Protein AF-A0ABD6TT65-F1 (afdb_monomer)

Structure (mmCIF, N/CA/C/O backbone):
data_AF-A0ABD6TT65-F1
#
_entry.id   AF-A0ABD6TT65-F1
#
loop_
_atom_site.group_PDB
_atom_site.id
_atom_site.type_symbol
_atom_site.label_atom_id
_atom_site.label_alt_id
_atom_site.label_comp_id
_atom_site.label_asym_id
_atom_site.label_entity_id
_atom_site.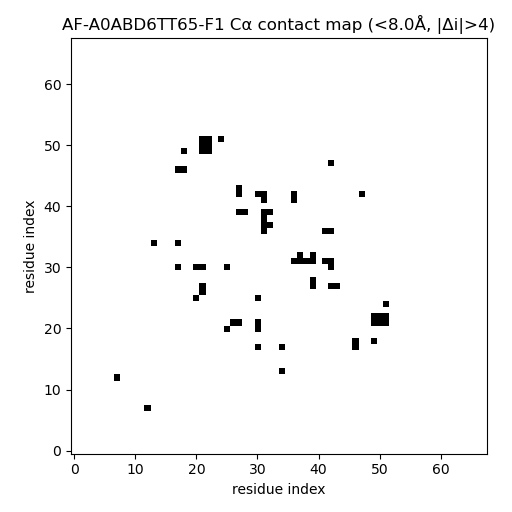label_seq_id
_atom_site.pdbx_PDB_ins_code
_atom_site.Cartn_x
_atom_site.Cartn_y
_atom_site.Cartn_z
_atom_site.occupancy
_atom_site.B_iso_or_equiv
_atom_site.auth_seq_id
_atom_site.auth_comp_id
_atom_site.auth_asym_id
_atom_site.auth_atom_id
_atom_site.pdbx_PDB_model_num
ATOM 1 N N . MET A 1 1 ? -6.990 -11.399 -32.105 1.00 56.62 1 MET A N 1
ATOM 2 C CA . MET A 1 1 ? -7.333 -9.981 -31.854 1.00 56.62 1 MET A CA 1
ATOM 3 C C . MET A 1 1 ? -6.462 -9.464 -30.727 1.00 56.62 1 MET A C 1
ATOM 5 O O . MET A 1 1 ? -6.440 -10.087 -29.674 1.00 56.62 1 MET A O 1
ATOM 9 N N . ARG A 1 2 ? -5.740 -8.359 -30.932 1.00 61.72 2 ARG A N 1
ATOM 10 C CA . ARG A 1 2 ? -5.251 -7.569 -29.797 1.00 61.72 2 ARG A CA 1
ATOM 11 C C . ARG A 1 2 ? -6.436 -6.746 -29.306 1.00 61.72 2 ARG A C 1
ATOM 13 O O . ARG A 1 2 ? -7.039 -6.028 -30.096 1.00 61.72 2 ARG A O 1
ATOM 20 N N . VAL A 1 3 ? -6.806 -6.922 -28.044 1.00 77.81 3 VAL A N 1
ATOM 21 C CA . VAL A 1 3 ? -7.796 -6.066 -27.382 1.00 77.81 3 VAL A CA 1
ATOM 22 C C . VAL A 1 3 ? -7.192 -4.661 -27.377 1.00 77.81 3 VAL A C 1
ATOM 24 O O . VAL A 1 3 ? -6.017 -4.543 -27.036 1.00 77.81 3 VAL A O 1
ATOM 27 N N . GLY A 1 4 ? -7.918 -3.637 -27.836 1.00 87.44 4 GLY A 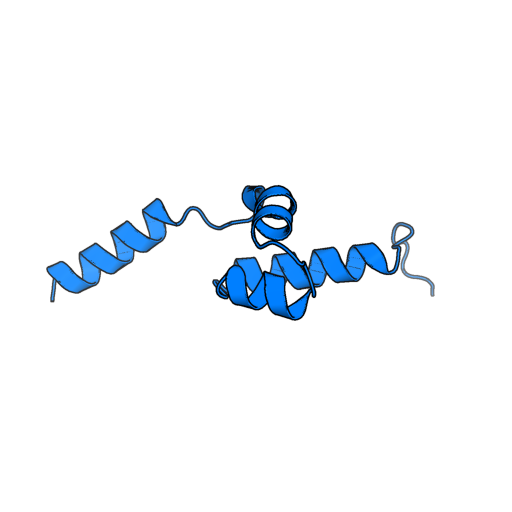N 1
ATOM 28 C CA . GLY A 1 4 ? -7.425 -2.265 -28.060 1.00 87.44 4 GLY A CA 1
ATOM 29 C C . GLY A 1 4 ? -7.065 -1.502 -26.781 1.00 87.44 4 GLY A C 1
ATOM 30 O O . GLY A 1 4 ? -7.570 -0.412 -26.542 1.00 87.44 4 GLY A O 1
ATOM 31 N N . LEU A 1 5 ? -6.241 -2.106 -25.931 1.00 83.62 5 LEU A N 1
ATOM 32 C CA . LEU A 1 5 ? -5.804 -1.580 -24.652 1.00 83.62 5 LEU A CA 1
ATOM 33 C C . LEU A 1 5 ? -4.582 -0.671 -24.832 1.00 83.62 5 LEU A C 1
ATOM 35 O O . LEU A 1 5 ? -3.786 -0.879 -25.756 1.00 83.62 5 LEU A O 1
ATOM 39 N N . PRO A 1 6 ? -4.405 0.313 -23.933 1.00 84.50 6 PRO A N 1
ATOM 40 C CA . PRO A 1 6 ? -3.179 1.098 -23.875 1.00 84.50 6 PRO A CA 1
ATOM 41 C C . PRO A 1 6 ? -1.967 0.190 -23.634 1.00 84.50 6 PRO A C 1
ATOM 43 O O . PRO A 1 6 ? -2.099 -0.937 -23.151 1.00 84.50 6 PRO 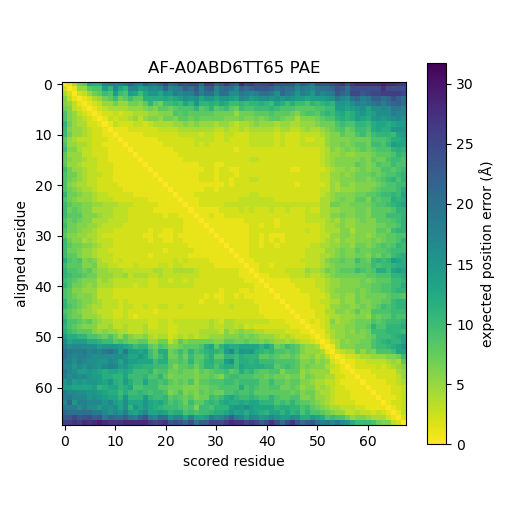A O 1
ATOM 46 N N . GLN A 1 7 ? -0.765 0.673 -23.955 1.00 87.50 7 GLN A N 1
ATOM 47 C CA . GLN A 1 7 ? 0.443 -0.069 -23.602 1.00 87.50 7 GLN A CA 1
ATOM 48 C C . GLN A 1 7 ? 0.596 -0.141 -22.081 1.00 87.50 7 GLN A C 1
ATOM 50 O O . GLN A 1 7 ? 0.648 0.886 -21.409 1.00 87.50 7 GLN A O 1
ATOM 55 N N . ILE A 1 8 ? 0.682 -1.364 -21.558 1.00 88.94 8 ILE A N 1
ATOM 56 C CA . ILE A 1 8 ? 0.854 -1.653 -20.132 1.00 88.94 8 ILE A CA 1
ATOM 57 C C . ILE A 1 8 ? 2.278 -2.159 -19.920 1.00 88.94 8 ILE A C 1
ATOM 59 O O . ILE A 1 8 ? 2.719 -3.097 -20.588 1.00 88.94 8 ILE A O 1
ATOM 63 N N . ARG A 1 9 ? 3.003 -1.555 -18.978 1.00 93.00 9 ARG A N 1
ATOM 64 C CA . ARG A 1 9 ? 4.334 -2.013 -18.566 1.00 93.00 9 ARG A CA 1
ATOM 65 C C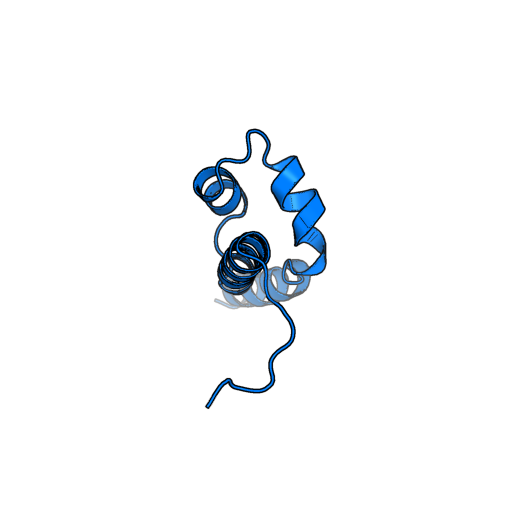 . ARG A 1 9 ? 4.191 -3.063 -17.469 1.00 93.00 9 ARG A C 1
ATOM 67 O O . ARG A 1 9 ? 3.242 -3.049 -16.691 1.00 93.00 9 ARG A O 1
ATOM 74 N N . VAL A 1 10 ? 5.194 -3.926 -17.318 1.00 92.00 10 VAL A N 1
ATOM 75 C CA . VAL A 1 10 ? 5.213 -4.945 -16.247 1.00 92.00 10 VAL A CA 1
ATOM 76 C C . VAL A 1 10 ? 5.089 -4.312 -14.852 1.00 92.00 10 VAL A C 1
ATOM 78 O O . VAL A 1 10 ? 4.444 -4.873 -13.970 1.00 92.00 10 VAL A O 1
ATOM 81 N N . HIS A 1 11 ? 5.647 -3.114 -14.652 1.00 92.75 11 HIS A N 1
ATOM 82 C CA . HIS A 1 11 ? 5.529 -2.382 -13.387 1.00 92.75 11 HIS A CA 1
ATOM 83 C C . HIS A 1 11 ? 4.086 -1.963 -13.064 1.00 92.75 11 HIS A C 1
ATOM 85 O O . HIS A 1 11 ? 3.702 -1.915 -11.899 1.00 92.75 11 HIS A O 1
ATOM 91 N N . ASP A 1 12 ? 3.257 -1.737 -14.081 1.00 91.75 12 ASP A N 1
ATOM 92 C CA . ASP A 1 12 ? 1.862 -1.356 -13.878 1.00 91.75 12 ASP A CA 1
ATOM 93 C C . ASP A 1 12 ? 1.057 -2.538 -13.291 1.00 91.75 12 ASP A C 1
ATOM 95 O O . ASP A 1 12 ? 0.181 -2.331 -12.456 1.00 91.75 12 ASP A O 1
ATOM 99 N N . LEU A 1 13 ? 1.441 -3.791 -13.587 1.00 93.62 13 LEU A N 1
ATOM 100 C CA . LEU A 1 13 ? 0.863 -4.983 -12.943 1.00 93.62 13 LEU A CA 1
ATOM 101 C C . LEU A 1 13 ? 1.161 -5.029 -11.439 1.00 93.62 13 LEU A C 1
ATOM 103 O O . LEU A 1 13 ? 0.306 -5.417 -10.641 1.00 93.62 13 LEU A O 1
ATOM 107 N N . ARG A 1 14 ? 2.368 -4.607 -11.034 1.00 93.75 14 ARG A N 1
ATOM 108 C CA . ARG A 1 14 ? 2.750 -4.495 -9.617 1.00 93.75 14 ARG A CA 1
ATOM 109 C C . ARG A 1 14 ? 1.880 -3.463 -8.901 1.00 93.75 14 ARG A C 1
ATOM 111 O O . ARG A 1 14 ? 1.465 -3.716 -7.770 1.00 93.75 14 ARG A O 1
ATOM 118 N N . HIS A 1 15 ? 1.575 -2.346 -9.560 1.00 94.25 15 HIS A N 1
ATOM 119 C CA . HIS A 1 15 ? 0.645 -1.351 -9.032 1.00 94.25 15 HIS A CA 1
ATOM 120 C C . HIS A 1 15 ? -0.773 -1.908 -8.901 1.00 94.25 15 HIS A C 1
ATOM 122 O O . HIS A 1 15 ? -1.357 -1.815 -7.824 1.00 94.25 15 HIS A O 1
ATOM 128 N N . THR A 1 16 ? -1.297 -2.566 -9.940 1.00 94.12 16 THR A N 1
ATOM 129 C CA . THR A 1 16 ? -2.626 -3.196 -9.892 1.00 94.12 16 THR A CA 1
ATOM 130 C C . THR A 1 16 ? -2.734 -4.206 -8.749 1.00 94.12 16 THR A C 1
ATOM 132 O O . THR A 1 16 ? -3.705 -4.181 -7.992 1.00 94.12 16 THR A O 1
ATOM 135 N N . HIS A 1 17 ? -1.718 -5.056 -8.580 1.00 95.38 17 HIS A N 1
ATOM 136 C CA . HIS A 1 17 ? -1.664 -6.044 -7.502 1.00 95.38 17 HIS A CA 1
ATOM 137 C C . HIS A 1 17 ? -1.710 -5.392 -6.114 1.00 95.38 17 HIS A C 1
ATOM 139 O O . HIS A 1 17 ? -2.494 -5.799 -5.257 1.00 95.38 17 HIS A O 1
ATOM 145 N N . ALA A 1 18 ? -0.915 -4.342 -5.892 1.00 94.56 18 ALA A N 1
ATOM 146 C CA . ALA A 1 18 ? -0.909 -3.610 -4.628 1.00 94.56 18 ALA A CA 1
ATOM 147 C C . ALA A 1 18 ? -2.266 -2.948 -4.333 1.00 94.56 18 ALA A C 1
ATOM 149 O O . ALA A 1 18 ? -2.801 -3.111 -3.237 1.00 94.56 18 ALA A O 1
ATOM 150 N N . THR A 1 19 ? -2.859 -2.266 -5.318 1.00 93.56 19 THR A N 1
ATOM 151 C CA . THR A 1 19 ? -4.176 -1.627 -5.182 1.00 93.56 19 THR A CA 1
ATOM 152 C C . THR A 1 19 ? -5.275 -2.638 -4.855 1.00 93.56 19 THR A C 1
ATOM 154 O O . THR A 1 19 ? -6.141 -2.351 -4.030 1.00 93.56 19 THR A O 1
ATOM 157 N N . MET A 1 20 ? -5.247 -3.829 -5.459 1.00 94.06 20 MET A N 1
ATOM 158 C CA . MET A 1 20 ? -6.234 -4.876 -5.183 1.00 94.06 20 MET A CA 1
ATOM 159 C C . MET A 1 20 ? -6.152 -5.373 -3.736 1.00 94.06 20 MET A C 1
ATOM 161 O O . MET A 1 20 ? -7.182 -5.475 -3.073 1.00 94.06 20 MET A O 1
ATOM 165 N N . LEU A 1 21 ? -4.940 -5.611 -3.221 1.00 93.75 21 LEU A N 1
ATOM 166 C CA . LEU A 1 21 ? -4.745 -6.023 -1.827 1.00 93.75 21 LEU A CA 1
ATOM 167 C C . LEU A 1 21 ? -5.202 -4.945 -0.836 1.00 93.75 21 LEU A C 1
ATOM 169 O O . LEU A 1 21 ? -5.813 -5.265 0.181 1.00 93.75 21 LEU A O 1
ATOM 173 N N . ILE A 1 22 ? -4.959 -3.670 -1.147 1.00 91.56 22 ILE A N 1
ATOM 174 C CA . ILE A 1 22 ? -5.424 -2.549 -0.319 1.00 91.56 22 ILE A CA 1
ATOM 175 C C . ILE A 1 22 ? -6.952 -2.498 -0.270 1.00 91.56 22 ILE A C 1
ATOM 177 O O . ILE A 1 22 ? -7.528 -2.380 0.807 1.00 91.56 22 ILE A O 1
ATOM 181 N N . LYS A 1 23 ? -7.619 -2.651 -1.419 1.00 88.88 23 LYS A N 1
ATOM 182 C CA . LYS A 1 23 ? -9.088 -2.695 -1.487 1.00 88.88 23 LYS A CA 1
ATOM 183 C C . LYS A 1 23 ? -9.695 -3.871 -0.722 1.00 88.88 23 LYS A C 1
ATOM 185 O O . LYS A 1 23 ? -10.843 -3.791 -0.303 1.00 88.88 23 LYS A O 1
ATOM 190 N N . GLN A 1 24 ? -8.935 -4.945 -0.534 1.00 90.06 24 GLN A N 1
ATOM 191 C CA . GLN A 1 24 ? -9.318 -6.103 0.275 1.00 90.06 24 GLN A CA 1
ATOM 192 C C . GLN A 1 24 ? -8.993 -5.925 1.770 1.00 90.06 24 GLN A C 1
ATOM 194 O O . GLN A 1 24 ? -9.052 -6.897 2.517 1.00 90.06 24 GLN A O 1
ATOM 199 N N . ASN A 1 25 ? -8.639 -4.711 2.215 1.00 87.44 25 ASN A N 1
ATOM 200 C CA . ASN A 1 25 ? -8.247 -4.401 3.594 1.00 87.44 25 ASN A CA 1
ATOM 201 C C . ASN A 1 25 ? -7.063 -5.240 4.110 1.00 87.44 25 ASN A C 1
ATOM 203 O O . ASN A 1 25 ? -6.918 -5.467 5.312 1.00 87.44 25 ASN A O 1
ATOM 207 N N . VAL A 1 26 ? -6.174 -5.697 3.220 1.00 90.81 26 VAL A N 1
ATOM 208 C CA . VAL A 1 26 ? -4.952 -6.392 3.638 1.00 90.81 26 VAL A CA 1
ATOM 209 C C . VAL A 1 26 ? -4.009 -5.398 4.316 1.00 90.81 26 VAL A C 1
ATOM 211 O O . VAL A 1 26 ? -3.835 -4.265 3.870 1.00 90.81 26 VAL A O 1
ATOM 214 N N . ASN A 1 27 ? -3.355 -5.838 5.393 1.00 91.38 27 ASN A N 1
ATOM 215 C CA . ASN A 1 27 ? -2.439 -4.999 6.157 1.00 91.38 27 ASN A CA 1
ATOM 216 C C . ASN A 1 27 ? -1.311 -4.424 5.271 1.00 91.38 27 ASN A C 1
ATOM 218 O O . ASN A 1 27 ? -0.547 -5.165 4.644 1.00 91.38 27 ASN A O 1
ATOM 222 N N . VAL A 1 28 ? -1.158 -3.095 5.278 1.00 91.62 28 VAL A N 1
ATOM 223 C CA . VAL A 1 28 ? -0.188 -2.365 4.440 1.00 91.62 28 VAL A CA 1
ATOM 224 C C . VAL A 1 28 ? 1.260 -2.793 4.695 1.00 91.62 28 VAL A C 1
ATOM 226 O O . VAL A 1 28 ? 2.065 -2.830 3.764 1.00 91.62 28 VAL A O 1
ATOM 229 N N . LYS A 1 29 ? 1.607 -3.196 5.922 1.00 93.94 29 LYS A N 1
ATOM 230 C CA . LYS A 1 29 ? 2.933 -3.745 6.242 1.00 93.94 29 LYS A CA 1
ATOM 231 C C . LYS A 1 29 ? 3.194 -5.058 5.504 1.00 93.94 29 LYS A C 1
ATOM 233 O O . LYS A 1 29 ? 4.286 -5.246 4.968 1.00 93.94 29 LYS A O 1
ATOM 238 N N . LEU A 1 30 ? 2.196 -5.943 5.435 1.00 95.38 30 LEU A N 1
ATOM 239 C CA . LEU A 1 30 ? 2.297 -7.207 4.699 1.00 95.38 30 LEU A CA 1
ATOM 240 C C . LEU A 1 30 ? 2.397 -6.962 3.196 1.00 95.38 30 LEU A C 1
ATOM 242 O O . LEU A 1 30 ? 3.221 -7.584 2.530 1.00 95.38 30 LEU A O 1
ATOM 246 N N . ILE A 1 31 ? 1.618 -6.013 2.671 1.00 94.88 31 ILE A N 1
ATOM 247 C CA . ILE A 1 31 ? 1.705 -5.600 1.266 1.00 94.88 31 ILE A CA 1
ATOM 248 C C . ILE A 1 31 ? 3.112 -5.073 0.964 1.00 94.88 31 ILE A C 1
ATOM 250 O O . ILE A 1 31 ? 3.745 -5.524 0.015 1.00 94.88 31 ILE A O 1
ATOM 254 N N . SER A 1 32 ? 3.643 -4.187 1.808 1.00 95.94 32 SER A N 1
ATOM 255 C CA . SER A 1 32 ? 4.994 -3.635 1.670 1.00 95.94 32 SER A CA 1
ATOM 256 C C . SER A 1 32 ? 6.070 -4.722 1.641 1.00 95.94 32 SER A C 1
ATOM 258 O O . SER A 1 32 ? 6.943 -4.701 0.774 1.00 95.94 32 SER A O 1
ATOM 260 N N . SER A 1 33 ? 5.985 -5.693 2.555 1.00 96.38 33 SER A N 1
ATOM 261 C CA . SER A 1 33 ? 6.902 -6.836 2.612 1.00 96.38 33 SER A CA 1
ATOM 262 C C . SER A 1 33 ? 6.779 -7.726 1.373 1.00 96.38 33 SER A C 1
ATOM 264 O O . SER A 1 33 ? 7.790 -8.059 0.763 1.00 96.38 33 SER A O 1
ATOM 266 N N . ARG A 1 34 ? 5.552 -8.028 0.928 1.00 95.00 34 ARG A N 1
ATOM 267 C CA . ARG A 1 34 ? 5.285 -8.815 -0.287 1.00 95.00 34 ARG A CA 1
ATOM 268 C C . ARG A 1 34 ? 5.839 -8.150 -1.546 1.00 95.00 34 ARG A C 1
ATOM 270 O O . ARG A 1 34 ? 6.293 -8.828 -2.459 1.00 95.00 34 ARG A O 1
ATOM 277 N N . LEU A 1 35 ? 5.780 -6.824 -1.603 1.00 94.19 35 LEU A N 1
ATOM 278 C CA . LEU A 1 35 ? 6.347 -6.036 -2.690 1.00 94.19 35 LEU A CA 1
ATOM 279 C C . LEU A 1 35 ? 7.878 -5.915 -2.577 1.00 94.19 35 LEU A C 1
ATOM 281 O O . LEU A 1 35 ? 8.528 -5.531 -3.549 1.00 94.19 35 LEU A O 1
ATOM 285 N N . GLY A 1 36 ? 8.475 -6.243 -1.432 1.00 95.25 36 GLY A N 1
ATOM 286 C CA . GLY A 1 36 ? 9.910 -6.093 -1.196 1.00 95.25 36 GLY A CA 1
ATOM 287 C C . GLY A 1 36 ? 10.340 -4.635 -1.017 1.00 95.25 36 GLY A C 1
ATOM 288 O O . GLY A 1 36 ? 11.471 -4.282 -1.336 1.00 95.25 36 GLY A O 1
ATOM 289 N N . HIS A 1 37 ? 9.444 -3.759 -0.553 1.00 95.88 37 HIS A N 1
ATOM 290 C CA . HIS A 1 37 ? 9.828 -2.397 -0.193 1.00 95.88 37 HIS A CA 1
ATOM 291 C C . HIS A 1 37 ? 10.585 -2.408 1.137 1.00 95.88 37 HIS A C 1
ATOM 293 O O . HIS A 1 37 ? 10.062 -2.876 2.149 1.00 95.88 37 HIS A O 1
ATOM 299 N N . ALA A 1 38 ? 11.790 -1.834 1.138 1.00 93.44 38 ALA A N 1
ATOM 300 C CA . ALA A 1 38 ? 12.631 -1.706 2.330 1.00 93.44 38 ALA A CA 1
ATOM 301 C C . ALA A 1 38 ? 11.981 -0.856 3.438 1.00 93.44 38 ALA A C 1
ATOM 303 O O . ALA A 1 38 ? 12.296 -1.018 4.612 1.00 93.44 38 ALA A O 1
ATOM 304 N N . SER A 1 39 ? 11.056 0.036 3.070 1.00 94.38 39 SER A N 1
ATOM 305 C CA . SER A 1 39 ? 10.293 0.858 4.003 1.00 94.38 39 SER A CA 1
ATOM 306 C C . SER A 1 39 ? 8.802 0.806 3.691 1.00 94.38 39 SER A C 1
ATOM 308 O O . SER A 1 39 ? 8.386 0.949 2.540 1.00 94.38 39 SER A O 1
ATOM 310 N N . ILE A 1 40 ? 7.987 0.684 4.743 1.00 94.62 40 ILE A N 1
ATOM 311 C CA . ILE A 1 40 ? 6.522 0.8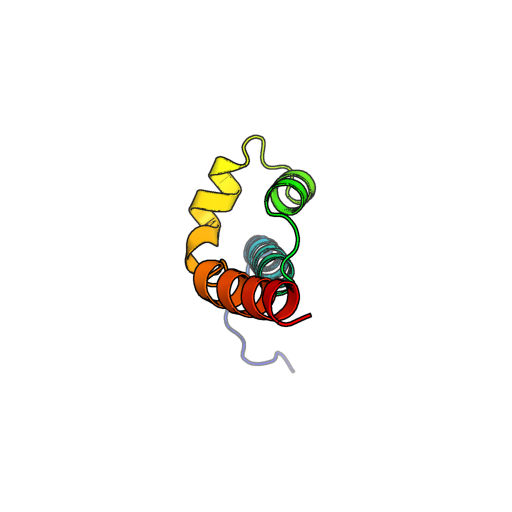05 4.660 1.00 94.62 40 ILE A CA 1
ATOM 312 C C . ILE A 1 40 ? 6.122 2.176 4.114 1.00 94.62 40 ILE A C 1
ATOM 314 O O . ILE A 1 40 ? 5.131 2.273 3.390 1.00 94.62 40 ILE A O 1
ATOM 318 N N . LYS A 1 41 ? 6.924 3.212 4.396 1.00 94.75 41 LYS A N 1
ATOM 319 C CA . LYS A 1 41 ? 6.691 4.570 3.907 1.00 94.75 41 LYS A CA 1
ATOM 320 C C . LYS A 1 41 ? 6.561 4.600 2.384 1.00 94.75 41 LYS A C 1
ATOM 322 O O . LYS A 1 41 ? 5.629 5.204 1.887 1.00 94.75 41 LYS A O 1
ATOM 327 N N . THR A 1 42 ? 7.391 3.856 1.650 1.00 94.75 42 THR A N 1
ATOM 328 C CA . THR A 1 42 ? 7.291 3.763 0.183 1.00 94.75 42 THR A CA 1
ATOM 329 C C . THR A 1 42 ? 5.917 3.266 -0.266 1.00 94.75 42 THR A C 1
ATOM 331 O O . THR A 1 42 ? 5.332 3.802 -1.198 1.00 94.75 42 THR A O 1
ATOM 334 N N . THR A 1 43 ? 5.372 2.253 0.408 1.00 93.88 43 THR A N 1
ATOM 335 C CA . THR A 1 43 ? 4.037 1.722 0.095 1.00 93.88 43 THR A CA 1
ATOM 336 C C . THR A 1 43 ? 2.944 2.736 0.424 1.00 93.88 43 THR A C 1
ATOM 338 O O . THR A 1 43 ? 2.029 2.923 -0.373 1.00 93.88 43 THR A O 1
ATOM 341 N N . LEU A 1 44 ? 3.041 3.403 1.575 1.00 93.25 44 LEU A N 1
ATOM 342 C CA . LEU A 1 44 ? 2.076 4.421 1.990 1.00 93.25 44 LEU A CA 1
ATOM 343 C C . LEU A 1 44 ? 2.110 5.647 1.074 1.00 93.25 44 LEU A C 1
ATOM 345 O O . LEU A 1 44 ? 1.060 6.089 0.624 1.00 93.25 44 LEU A O 1
ATOM 349 N N . ASP A 1 45 ? 3.293 6.147 0.732 1.00 94.69 45 ASP A N 1
ATOM 350 C CA . ASP A 1 45 ? 3.461 7.302 -0.151 1.00 94.69 45 ASP A CA 1
ATOM 351 C C . ASP A 1 45 ? 2.846 7.021 -1.533 1.00 94.69 45 ASP A C 1
ATOM 353 O O . ASP A 1 45 ? 2.128 7.857 -2.074 1.00 94.69 45 ASP A O 1
ATOM 357 N N . ILE A 1 46 ? 3.056 5.815 -2.079 1.00 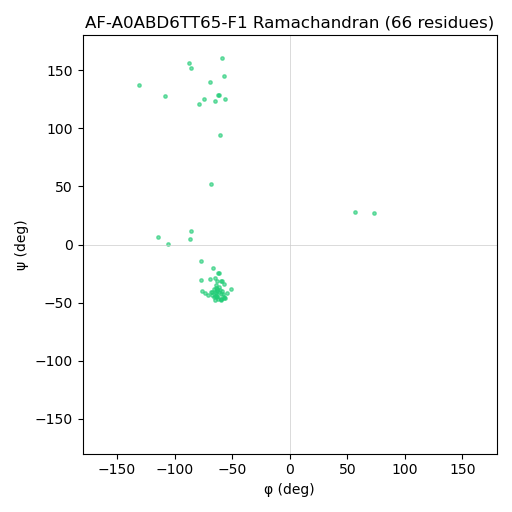93.06 46 ILE A N 1
ATOM 358 C CA . ILE A 1 46 ? 2.546 5.436 -3.406 1.00 93.06 46 ILE A CA 1
ATOM 359 C C . ILE A 1 46 ? 1.032 5.181 -3.388 1.00 93.06 46 ILE A C 1
ATOM 361 O O . ILE A 1 46 ? 0.335 5.582 -4.319 1.00 93.06 46 ILE A O 1
ATOM 365 N N . TYR A 1 47 ? 0.504 4.505 -2.363 1.00 92.44 47 TYR A N 1
ATOM 366 C CA . TYR A 1 47 ? -0.867 3.977 -2.389 1.00 92.44 47 TYR A CA 1
ATOM 367 C C . TYR A 1 47 ? -1.832 4.606 -1.378 1.00 92.44 47 TYR A C 1
ATOM 369 O O . TYR A 1 47 ? -2.974 4.163 -1.282 1.00 92.44 47 TYR A O 1
ATOM 377 N N . SER A 1 48 ? -1.424 5.647 -0.650 1.00 87.88 48 SER A N 1
ATOM 378 C CA . SER A 1 48 ? -2.278 6.358 0.316 1.00 87.88 48 SER A CA 1
ATOM 379 C C . SER A 1 48 ? -3.625 6.789 -0.266 1.00 87.88 48 SER A C 1
ATOM 381 O O . SER A 1 48 ? -4.648 6.659 0.395 1.00 87.88 48 SER A O 1
ATOM 383 N N . HIS A 1 49 ? -3.643 7.221 -1.527 1.00 87.12 49 HIS A N 1
ATOM 384 C CA . HIS A 1 49 ? -4.843 7.683 -2.227 1.00 87.12 49 HIS A CA 1
ATOM 385 C C . HIS A 1 49 ? -5.902 6.595 -2.488 1.00 87.12 49 HIS A C 1
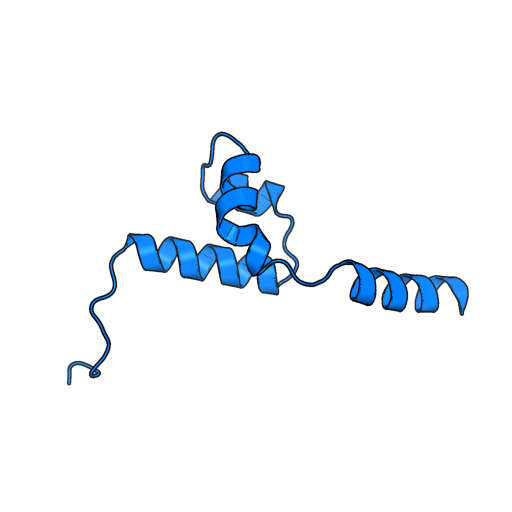ATOM 387 O O . HIS A 1 49 ? -7.058 6.927 -2.737 1.00 87.12 49 HIS A O 1
ATOM 393 N N . VAL A 1 50 ? -5.530 5.309 -2.459 1.00 85.50 50 VAL A N 1
ATOM 394 C CA . VAL A 1 50 ? -6.472 4.179 -2.596 1.00 85.50 50 VAL A CA 1
ATOM 395 C C . VAL A 1 50 ? -6.739 3.464 -1.280 1.00 85.50 50 VAL A C 1
ATOM 397 O O . VAL A 1 50 ? -7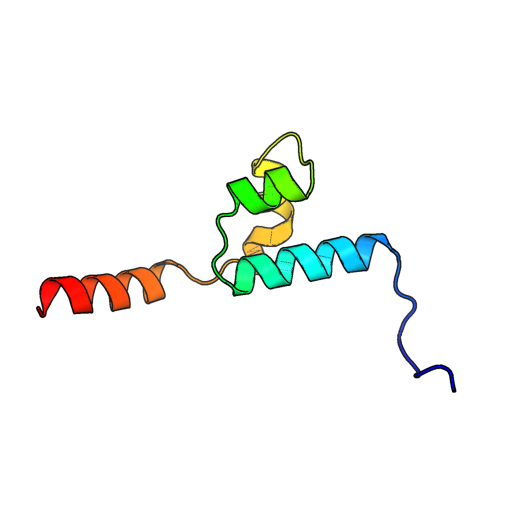.489 2.485 -1.277 1.00 85.50 50 VAL A O 1
ATOM 400 N N . LEU A 1 51 ? -6.136 3.913 -0.174 1.00 81.88 51 LEU A N 1
ATOM 401 C CA . LEU A 1 51 ? -6.502 3.394 1.134 1.00 81.88 51 LEU A CA 1
ATOM 402 C C . LEU A 1 51 ? -7.982 3.714 1.368 1.00 81.88 51 LEU A C 1
ATOM 404 O O . LEU A 1 51 ? -8.394 4.863 1.183 1.00 81.88 51 LEU A O 1
ATOM 408 N N . PRO A 1 52 ? -8.798 2.716 1.741 1.00 73.50 52 PRO A N 1
ATOM 409 C CA . PRO A 1 52 ? -10.177 2.982 2.104 1.00 73.50 52 PRO A CA 1
ATOM 410 C C . PRO A 1 52 ? -10.199 3.997 3.246 1.00 73.50 52 PRO A C 1
ATOM 412 O O . PRO A 1 52 ? -9.318 3.981 4.106 1.00 73.50 52 PRO A O 1
ATOM 415 N N . SER A 1 53 ? -11.200 4.881 3.258 1.00 71.06 53 SER A N 1
ATOM 416 C CA . SER A 1 53 ? -11.442 5.773 4.392 1.00 71.06 53 SER A CA 1
ATOM 417 C C . SER A 1 53 ? -11.725 4.915 5.624 1.00 71.06 53 SER A C 1
ATOM 419 O O . SER A 1 53 ? -12.849 4.450 5.834 1.00 71.06 53 SER A O 1
ATOM 421 N N . MET A 1 54 ? -10.671 4.649 6.397 1.00 66.25 54 MET A N 1
ATOM 422 C CA . MET A 1 54 ? -10.723 3.749 7.545 1.00 66.25 54 MET A CA 1
ATOM 423 C C . MET A 1 54 ? -11.676 4.301 8.604 1.00 66.25 54 MET A C 1
ATOM 425 O O . MET A 1 54 ? -12.390 3.522 9.219 1.00 66.25 54 MET A O 1
ATOM 429 N N . ASP A 1 55 ? -11.795 5.625 8.722 1.00 68.88 55 ASP A N 1
ATOM 430 C CA . ASP A 1 55 ? -12.618 6.288 9.737 1.00 68.88 55 ASP A CA 1
ATOM 431 C C . ASP A 1 55 ? -14.086 5.850 9.722 1.00 68.88 55 ASP A C 1
ATOM 433 O O . ASP A 1 55 ? -14.648 5.535 10.772 1.00 68.88 55 ASP A O 1
ATOM 437 N N . LYS A 1 56 ? -14.714 5.773 8.541 1.00 73.25 56 LYS A N 1
ATOM 438 C CA . LYS A 1 56 ? -16.127 5.376 8.445 1.00 73.25 56 LYS A CA 1
ATOM 439 C C . LYS A 1 56 ? -16.311 3.894 8.758 1.00 73.25 56 LYS A C 1
ATOM 441 O O . LYS A 1 56 ? -17.197 3.537 9.522 1.00 73.25 56 LYS A O 1
ATOM 446 N N . SER A 1 57 ? -15.432 3.050 8.220 1.00 72.69 57 SER A N 1
ATOM 447 C CA . SER A 1 57 ? -15.502 1.601 8.442 1.00 72.69 57 SER A CA 1
ATOM 448 C C . SER A 1 57 ? -15.256 1.248 9.914 1.00 72.69 57 SER A C 1
ATOM 450 O O . SER A 1 57 ? -15.966 0.421 10.472 1.00 72.69 57 SER A O 1
ATOM 452 N N . ILE A 1 58 ? -14.297 1.926 10.556 1.00 79.38 58 ILE A N 1
ATOM 453 C CA . ILE A 1 58 ? -14.013 1.797 11.990 1.00 79.38 58 ILE A CA 1
ATOM 454 C C . ILE A 1 58 ? -15.214 2.261 12.814 1.00 79.38 58 ILE A C 1
ATOM 456 O O . ILE A 1 58 ? -15.589 1.579 13.762 1.00 79.38 58 ILE A O 1
ATOM 460 N N . SER A 1 59 ? -15.833 3.388 12.454 1.00 83.56 59 SER A N 1
ATOM 461 C CA . SER A 1 59 ? -17.031 3.880 13.146 1.00 83.56 59 SER A CA 1
ATOM 462 C C . SER A 1 59 ? -18.178 2.866 13.073 1.00 83.56 59 SER A C 1
ATOM 464 O O . SER A 1 59 ? -18.758 2.533 14.104 1.00 83.56 59 SER A O 1
ATOM 466 N N . ASP A 1 60 ? -18.446 2.314 11.885 1.00 86.38 60 ASP A N 1
ATOM 467 C CA . ASP A 1 60 ? -19.498 1.313 11.671 1.00 86.38 60 ASP A CA 1
ATOM 468 C C . ASP A 1 60 ? -19.218 0.005 12.444 1.00 86.38 60 ASP A C 1
ATOM 470 O O . ASP A 1 60 ? -20.136 -0.668 12.918 1.00 86.38 60 ASP A O 1
ATOM 474 N N . GLU A 1 61 ? -17.949 -0.390 12.568 1.00 85.88 61 GLU A N 1
ATOM 475 C CA . GLU A 1 61 ? -17.542 -1.595 13.297 1.00 85.88 61 GLU A CA 1
ATOM 476 C C . GLU A 1 61 ? -17.595 -1.398 14.817 1.00 85.88 61 GLU A C 1
ATOM 478 O O . GLU A 1 61 ? -18.105 -2.261 15.533 1.00 85.88 61 GLU A O 1
ATOM 483 N N . LEU A 1 62 ? -17.173 -0.231 15.309 1.00 88.25 62 LEU A N 1
ATOM 484 C CA . LEU A 1 62 ? -17.325 0.153 16.712 1.00 88.25 62 LEU A CA 1
ATOM 485 C C . LEU A 1 62 ? -18.796 0.222 17.125 1.00 88.25 62 LEU A C 1
ATOM 487 O O . LEU A 1 62 ? -19.142 -0.250 18.206 1.00 88.25 62 LEU A O 1
ATOM 491 N N . GLU A 1 63 ? -19.675 0.749 16.271 1.00 91.69 63 GLU A N 1
ATOM 492 C CA . GLU A 1 63 ? -21.113 0.791 16.545 1.00 91.69 63 GLU A CA 1
ATOM 493 C C . GLU A 1 63 ? -21.690 -0.616 16.765 1.00 91.69 63 GLU A C 1
ATOM 495 O O . GLU A 1 63 ? -22.481 -0.814 17.687 1.00 91.69 63 GLU A O 1
ATOM 500 N N . LYS A 1 64 ? -21.255 -1.611 15.981 1.00 92.56 64 LYS A N 1
ATOM 501 C CA . LYS A 1 64 ? -21.671 -3.013 16.160 1.00 92.56 64 LYS A CA 1
ATOM 502 C C . LYS A 1 64 ? -21.183 -3.608 17.476 1.00 92.56 64 LYS A C 1
ATOM 504 O O . LYS A 1 64 ? -21.924 -4.363 18.089 1.00 92.56 64 LYS A O 1
ATOM 509 N N . ILE A 1 65 ? -19.961 -3.277 17.897 1.00 93.81 65 ILE A N 1
ATOM 510 C CA . ILE A 1 65 ? -19.394 -3.752 19.167 1.00 93.81 65 ILE A CA 1
ATOM 511 C C . ILE A 1 65 ? -20.135 -3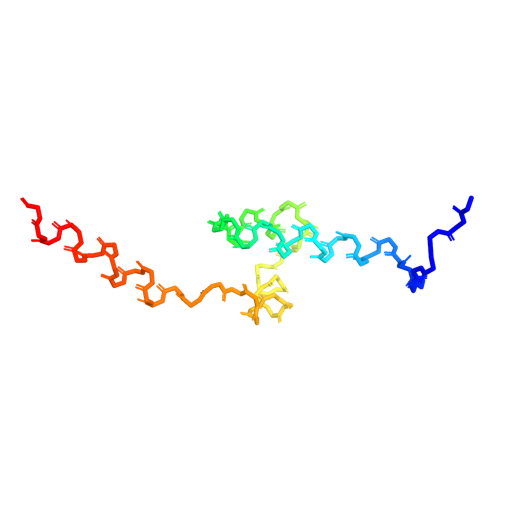.126 20.356 1.00 93.81 65 ILE A C 1
ATOM 513 O O . ILE A 1 65 ? -20.397 -3.812 21.335 1.00 93.81 65 ILE A O 1
ATOM 517 N N . ILE A 1 66 ? -20.478 -1.837 20.273 1.00 91.75 66 ILE A N 1
ATOM 518 C CA . ILE A 1 66 ? -21.131 -1.089 21.360 1.00 91.75 66 ILE A CA 1
ATOM 519 C C . ILE A 1 66 ? -22.632 -1.412 21.468 1.00 91.75 66 ILE A C 1
ATOM 521 O O . ILE A 1 66 ? -23.191 -1.335 22.558 1.00 91.75 66 ILE A O 1
ATOM 525 N N . LYS A 1 67 ? -23.299 -1.748 20.355 1.00 80.94 67 LYS A N 1
ATOM 526 C CA . LYS A 1 67 ? -24.729 -2.121 20.324 1.00 80.94 67 LYS A CA 1
ATOM 527 C C . LYS A 1 67 ? -25.000 -3.611 20.591 1.00 80.94 67 LYS A C 1
ATOM 529 O O . LYS A 1 67 ? -26.153 -4.026 20.462 1.00 80.94 67 LYS A O 1
ATOM 534 N N . MET A 1 68 ? -23.972 -4.394 20.916 1.00 56.56 68 MET A N 1
ATOM 535 C CA . MET A 1 68 ? -24.080 -5.804 21.313 1.00 56.56 68 MET A CA 1
ATOM 536 C C . MET A 1 68 ? -24.256 -5.929 22.826 1.00 56.56 68 MET A C 1
ATOM 538 O O . MET A 1 68 ? -25.052 -6.801 23.236 1.00 56.56 68 MET A O 1
#

Solvent-accessible surface area (backbone atoms only — not comparable to full-atom values): 4254 Å² total; per-residue (Å²): 132,83,76,95,65,78,93,79,54,77,67,54,54,57,50,53,53,52,54,53,42,37,71,69,69,48,58,62,64,58,54,16,54,75,71,64,45,96,44,54,63,60,47,45,74,73,44,51,91,61,49,68,73,56,68,61,56,51,49,60,50,50,50,56,64,73,76,105

Mean predicted aligned error: 6.49 Å

Secondary structure (DSSP, 8-state):
----PPP--HHHHHHHHHHHHHHTT--HHHHHHHHT-S-HHHHHHHHGGGS--HHHHHHHHHHHHHT-

Radius of gyration: 16.21 Å; Cα contacts (8 Å, |Δi|>4): 36; chains: 1; bounding box: 37×18×53 Å

Foldseek 3Di:
DPDPDDDDDPVVVLVVVLLVCQVVVHDLVVNCVVSVPPDSVVSCVSCVVSRPPVVVVVVVVVVVVVVD

InterPro domains:
  IPR002104 Integrase, catalytic domain [PF00589] (6-51)
  IPR002104 Integrase, catalytic domain [PS51898] (1-60)
  IPR011010 DNA breaking-rejoining enzyme, catalytic core [SSF56349] (2-60)
  IPR013762 Integrase-like, catalytic domain superfamily [G3DSA:1.10.443.10] (1-67)

Nearest PDB structures (foldseek):
  1aih-assembly2_C  TM=7.375E-01  e=2.136E-01  Hpunavirus HP1
  6en0-assembly1_B  TM=7.277E-01  e=3.335E-01  Enterococcus faecalis
  2jws-assembly1_A  TM=4.164E-01  e=5.150E+00  synthetic construct

pLDDT: mean 87.81, std 9.52, range [56.56, 96.38]

Sequence (68 aa):
MRVGLPQIRVHDLRHTHATMLIKQNVNVKLISSRLGHASIKTTLDIYSHVLPSMDKSISDELEKIIKM

Organism: NCBI:txid1890302